Protein AF-A0A7X6WGF2-F1 (afdb_monomer_lite)

Secondary structure (DSSP, 8-state):
--EEEE-SS-EEEEEEEE-TTS-EEEEEEEE--SS-EEEEEEEEEETTS-TT-TT----EESSSS--EEEBTTB-BGGGTEESEEEEEEEESSSEEEEEEEEEEE-TTSS-EEEEEEEEEEE---

Foldseek 3Di:
DKDWDDDPFWTWIWDKDQDPVRWIKIKIKTAQGPFKWAQKKKWKDWPPDDPPPPVDDTWIANPVDGGAIEHHPDDDVVRRHHRIDMTMDIGRDQKTKIWMWIWTAGPVNPDIDIDIDIDIGGDDD

Structure (mmCIF, N/CA/C/O backbone):
data_AF-A0A7X6WGF2-F1
#
_entry.id   AF-A0A7X6WGF2-F1
#
loop_
_atom_site.group_PDB
_atom_site.id
_atom_site.type_symbol
_atom_site.label_atom_id
_atom_site.label_alt_id
_atom_site.label_comp_id
_atom_site.label_asym_id
_atom_site.label_entity_id
_atom_site.label_seq_id
_atom_site.pdbx_PDB_ins_code
_atom_site.Cartn_x
_atom_site.Cartn_y
_atom_site.Cartn_z
_atom_site.occupancy
_atom_site.B_iso_or_equiv
_atom_site.auth_seq_id
_atom_site.auth_comp_id
_atom_site.auth_asym_id
_atom_site.auth_atom_id
_atom_site.pdbx_PDB_model_num
ATOM 1 N N . GLN A 1 1 ? -13.275 9.595 7.521 1.00 71.00 1 GLN A N 1
ATOM 2 C CA . GLN A 1 1 ? -12.610 10.226 6.372 1.00 71.00 1 GLN A CA 1
ATOM 3 C C . GLN A 1 1 ? -11.557 9.294 5.794 1.00 71.00 1 GLN A C 1
ATOM 5 O O . GLN A 1 1 ? -10.641 8.892 6.509 1.00 71.00 1 GLN A O 1
ATOM 10 N N . ASN A 1 2 ? -11.726 8.945 4.518 1.00 74.00 2 ASN A N 1
ATOM 11 C CA . ASN A 1 2 ? -10.701 8.267 3.728 1.00 74.00 2 ASN A CA 1
ATOM 12 C C . ASN A 1 2 ? -9.673 9.301 3.279 1.00 74.00 2 ASN A C 1
ATOM 14 O O . ASN A 1 2 ? -10.035 10.449 3.002 1.00 74.00 2 ASN A O 1
ATOM 18 N N . THR A 1 3 ? -8.418 8.886 3.183 1.00 76.62 3 THR A N 1
ATOM 19 C CA . THR A 1 3 ? -7.327 9.774 2.786 1.00 76.62 3 THR A CA 1
ATOM 20 C C . THR A 1 3 ? -6.687 9.231 1.522 1.00 76.62 3 THR A C 1
ATOM 22 O O . THR A 1 3 ? -6.274 8.075 1.476 1.00 76.62 3 THR A O 1
ATOM 25 N N . GLN A 1 4 ? -6.591 10.082 0.502 1.00 72.62 4 GLN A N 1
ATOM 26 C CA . GLN A 1 4 ? -5.821 9.800 -0.701 1.00 72.62 4 GLN A CA 1
ATOM 27 C C . GLN A 1 4 ? -4.562 10.662 -0.687 1.00 72.62 4 GLN A C 1
ATOM 29 O O . GLN A 1 4 ? -4.643 11.889 -0.598 1.00 72.62 4 GLN A O 1
ATOM 34 N N . SER A 1 5 ? -3.412 10.013 -0.824 1.00 72.94 5 SER A N 1
ATOM 35 C CA . SER A 1 5 ? -2.127 10.679 -1.042 1.00 72.94 5 SER A CA 1
ATOM 36 C C . SER A 1 5 ? -1.652 10.356 -2.459 1.00 72.94 5 SER A C 1
ATOM 38 O O . SER A 1 5 ? -2.053 9.350 -3.042 1.00 72.94 5 SER A O 1
ATOM 40 N N . LYS A 1 6 ? -0.841 11.226 -3.066 1.00 64.94 6 LYS A N 1
ATOM 41 C CA . LYS A 1 6 ? -0.317 11.000 -4.421 1.00 64.94 6 LYS A CA 1
ATOM 42 C C . LYS A 1 6 ? 1.186 10.774 -4.375 1.00 64.94 6 LYS A C 1
ATOM 44 O O . LYS A 1 6 ? 1.915 11.664 -3.951 1.00 64.94 6 LYS A O 1
ATOM 49 N N . SER A 1 7 ? 1.602 9.603 -4.847 1.00 88.88 7 SER A N 1
ATOM 50 C CA . SER A 1 7 ? 2.955 9.346 -5.338 1.00 88.88 7 SER A CA 1
ATOM 51 C C . SER A 1 7 ? 3.022 9.737 -6.821 1.00 88.88 7 SER A C 1
ATOM 53 O O . SER A 1 7 ? 1.998 9.796 -7.510 1.00 88.88 7 SER A O 1
ATOM 55 N N . GLU A 1 8 ? 4.221 10.008 -7.332 1.00 91.88 8 GLU A N 1
ATOM 56 C CA . GLU A 1 8 ? 4.444 10.177 -8.776 1.00 91.88 8 GLU A CA 1
ATOM 57 C C . GLU A 1 8 ? 4.431 8.835 -9.533 1.00 91.88 8 GLU A C 1
ATOM 59 O O . GLU A 1 8 ? 4.426 8.821 -10.765 1.00 91.88 8 GLU A O 1
ATOM 64 N N . TYR A 1 9 ? 4.404 7.707 -8.813 1.00 95.25 9 TYR A N 1
ATOM 65 C CA . TYR A 1 9 ? 4.579 6.367 -9.375 1.00 95.25 9 TYR A CA 1
ATOM 66 C C . TYR A 1 9 ? 3.336 5.481 -9.274 1.00 95.25 9 TYR A C 1
ATOM 68 O O . TYR A 1 9 ? 3.188 4.572 -10.089 1.00 95.25 9 TYR A O 1
ATOM 76 N N . TYR A 1 10 ? 2.454 5.721 -8.303 1.00 95.94 10 TYR A N 1
ATOM 77 C CA . TYR A 1 10 ? 1.255 4.916 -8.041 1.00 95.94 10 TYR A CA 1
ATOM 78 C C . TYR A 1 10 ? 0.188 5.720 -7.283 1.00 95.94 10 TYR A C 1
ATOM 80 O O . TYR A 1 10 ? 0.441 6.811 -6.764 1.00 95.94 10 TYR A O 1
ATOM 88 N N . SER A 1 11 ? -1.022 5.169 -7.209 1.00 95.81 11 SER A N 1
ATOM 89 C CA . SER A 1 11 ? -2.091 5.651 -6.334 1.00 95.81 11 SER A CA 1
ATOM 90 C C . SER A 1 11 ? -2.010 4.959 -4.979 1.00 95.81 11 SER A C 1
ATOM 92 O O . SER A 1 11 ? -1.738 3.759 -4.908 1.00 95.81 11 SER A O 1
ATOM 94 N N . ILE A 1 12 ? -2.268 5.710 -3.909 1.00 96.38 12 ILE A N 1
ATOM 95 C CA . ILE A 1 12 ? -2.389 5.159 -2.564 1.00 96.38 12 ILE A CA 1
ATOM 96 C C . ILE A 1 12 ? -3.623 5.721 -1.851 1.00 96.38 12 ILE A C 1
ATOM 98 O O . ILE A 1 12 ? -3.864 6.933 -1.844 1.00 96.38 12 ILE A O 1
ATOM 102 N N . GLU A 1 13 ? -4.408 4.837 -1.245 1.00 96.94 13 GLU A N 1
ATOM 103 C CA . GLU A 1 13 ? -5.627 5.179 -0.511 1.00 96.94 13 GLU A CA 1
ATOM 104 C C . GLU A 1 13 ? -5.668 4.456 0.835 1.00 96.94 13 GLU A C 1
ATOM 106 O O . GLU A 1 13 ? -5.439 3.250 0.908 1.00 96.94 13 GLU A O 1
ATOM 111 N N . GLY A 1 14 ? -5.990 5.200 1.893 1.00 96.50 14 GLY A N 1
ATOM 112 C CA . GLY A 1 14 ? -6.303 4.657 3.207 1.00 96.50 14 GLY A CA 1
ATOM 113 C C . GLY A 1 14 ? -7.792 4.782 3.519 1.00 96.50 14 GLY A C 1
ATOM 114 O O . GLY A 1 14 ? -8.370 5.869 3.420 1.00 96.50 14 GLY A O 1
ATOM 115 N N . VAL A 1 15 ? -8.403 3.677 3.938 1.00 96.62 15 VAL A N 1
ATOM 116 C CA . VAL A 1 15 ? -9.817 3.579 4.326 1.00 96.62 15 VAL A CA 1
ATOM 117 C C . VAL A 1 15 ? -9.902 3.041 5.746 1.00 96.62 15 VAL A C 1
ATOM 119 O O . VAL A 1 15 ? -9.125 2.171 6.115 1.00 96.62 15 VAL A O 1
ATOM 122 N N . ILE A 1 16 ? -10.852 3.532 6.543 1.00 96.75 16 ILE A N 1
ATOM 123 C CA . ILE A 1 16 ? -11.155 2.975 7.866 1.00 96.75 16 ILE A CA 1
ATO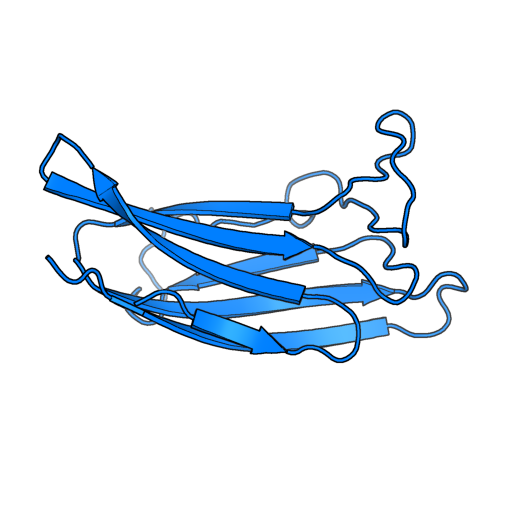M 124 C C . ILE A 1 16 ? -12.643 2.650 7.971 1.00 96.75 16 ILE A C 1
ATOM 126 O O . ILE A 1 16 ? -13.497 3.472 7.639 1.00 96.75 16 ILE A O 1
ATOM 130 N N . THR A 1 17 ? -12.949 1.440 8.428 1.00 96.56 17 THR A N 1
ATOM 131 C CA . THR A 1 17 ? -14.310 0.900 8.507 1.00 96.56 17 THR A CA 1
ATOM 132 C C . THR A 1 17 ? -14.587 0.394 9.916 1.00 96.56 17 THR A C 1
ATOM 134 O O . THR A 1 17 ? -13.742 -0.271 10.506 1.00 96.56 17 THR A O 1
ATOM 137 N N . LYS A 1 18 ? -15.776 0.677 10.451 1.00 97.12 18 LYS A N 1
ATOM 138 C CA . LYS A 1 18 ? -16.260 0.090 11.706 1.00 97.12 18 LYS A CA 1
ATOM 139 C C . LYS A 1 18 ? -16.778 -1.331 11.467 1.00 97.12 18 LYS A C 1
ATOM 141 O O . LYS A 1 18 ? -17.546 -1.550 10.531 1.00 97.12 18 LYS A O 1
ATOM 146 N N . LEU A 1 19 ? -16.362 -2.276 12.301 1.00 96.94 19 LEU A N 1
ATOM 147 C CA . LEU A 1 19 ? -16.773 -3.678 12.257 1.00 96.94 19 LEU A CA 1
ATOM 148 C C . LEU A 1 19 ? -17.996 -3.933 13.158 1.00 96.94 19 LEU A C 1
ATOM 150 O O . LEU A 1 19 ? -18.347 -3.116 14.012 1.00 96.94 19 LEU A O 1
ATOM 154 N N . GLU A 1 20 ? -18.669 -5.070 12.951 1.00 96.12 20 GLU A N 1
ATOM 155 C CA . GLU A 1 20 ? -19.901 -5.431 13.679 1.00 96.12 20 GLU A CA 1
ATOM 156 C C . GLU A 1 20 ? -19.684 -5.597 15.190 1.00 96.12 20 GLU A C 1
ATOM 158 O O . GLU A 1 20 ? -20.588 -5.320 15.978 1.00 96.12 20 GLU A O 1
ATOM 163 N N . ASP A 1 21 ? -18.484 -6.013 15.597 1.00 95.75 21 ASP A N 1
ATOM 164 C CA . ASP A 1 21 ? -18.085 -6.179 16.999 1.00 95.75 21 ASP A CA 1
ATOM 165 C C . ASP A 1 21 ? -17.697 -4.858 17.691 1.00 95.75 21 ASP A C 1
ATOM 167 O O . ASP A 1 21 ? -17.416 -4.844 18.889 1.00 95.75 21 ASP A O 1
ATOM 171 N N . GLY A 1 22 ? -17.729 -3.739 16.961 1.00 94.94 22 GLY A N 1
ATOM 172 C CA . GLY A 1 22 ? -17.388 -2.410 17.459 1.00 94.94 22 GLY A CA 1
ATOM 173 C C . GLY A 1 22 ? -15.917 -2.019 17.304 1.00 94.94 22 GLY A C 1
ATOM 174 O O . GLY A 1 22 ? -15.606 -0.854 17.563 1.00 94.94 22 GLY A O 1
ATOM 175 N N . SER A 1 23 ? -15.048 -2.931 16.855 1.00 95.94 23 SER A N 1
ATOM 176 C CA . SER A 1 23 ? -13.671 -2.614 16.455 1.00 95.94 23 SER A CA 1
ATOM 177 C C . SER A 1 23 ? -13.633 -1.886 15.102 1.00 95.94 23 SER A C 1
ATOM 179 O O . SER A 1 23 ? -14.667 -1.665 14.458 1.00 95.94 23 SER A O 1
ATOM 181 N N . TYR A 1 24 ? -12.445 -1.481 14.657 1.00 95.88 24 TYR A N 1
ATOM 182 C CA . TYR A 1 24 ? -12.240 -0.813 13.374 1.00 95.88 24 TYR A CA 1
ATOM 183 C C . TYR A 1 24 ? -11.193 -1.559 12.554 1.00 95.88 24 TYR A C 1
ATOM 185 O O . TYR A 1 24 ? -10.237 -2.098 13.091 1.00 95.88 24 TYR A O 1
ATOM 193 N N . ARG A 1 25 ? -11.339 -1.565 11.231 1.00 95.75 25 ARG A N 1
ATOM 194 C CA . ARG A 1 25 ? -10.322 -2.064 10.302 1.00 95.75 25 ARG A CA 1
ATOM 195 C C . ARG A 1 25 ? -9.849 -0.922 9.428 1.00 95.75 25 ARG A C 1
ATOM 197 O O . ARG A 1 25 ? -10.689 -0.246 8.828 1.00 95.75 25 ARG A O 1
ATOM 204 N N . TYR A 1 26 ? -8.539 -0.728 9.329 1.00 95.75 26 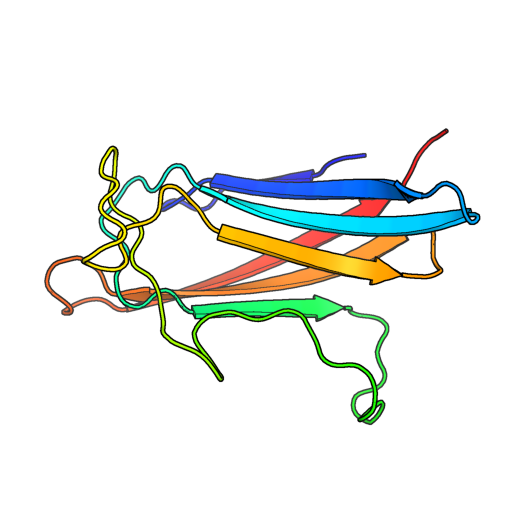TYR A N 1
ATOM 205 C CA . TYR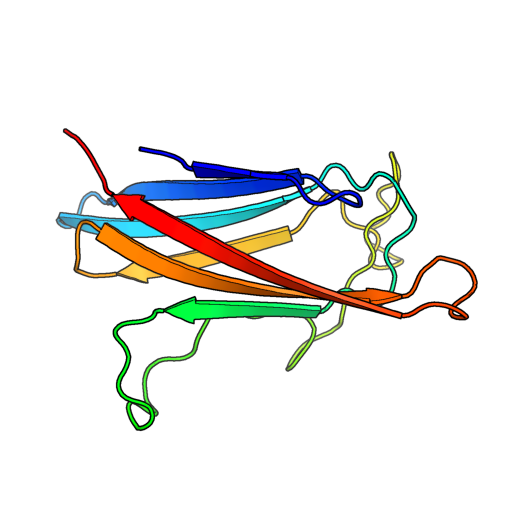 A 1 26 ? -7.985 0.091 8.257 1.00 95.75 26 TYR A CA 1
ATOM 206 C C . TYR A 1 26 ? -7.534 -0.785 7.091 1.00 95.75 26 TYR A C 1
ATOM 208 O O . TYR A 1 26 ? -7.045 -1.894 7.285 1.00 95.75 26 TYR A O 1
ATOM 216 N N . ASP A 1 27 ? -7.682 -0.261 5.883 1.00 97.12 27 ASP A N 1
ATOM 217 C CA . ASP A 1 27 ? -7.204 -0.841 4.636 1.00 97.12 27 ASP A CA 1
ATOM 218 C C . ASP A 1 27 ? -6.320 0.197 3.933 1.00 97.12 27 ASP A C 1
ATOM 220 O O . ASP A 1 27 ? -6.739 1.341 3.743 1.00 97.12 27 ASP A O 1
ATOM 224 N N . ILE A 1 28 ? -5.113 -0.201 3.535 1.00 97.31 28 ILE A N 1
ATOM 225 C CA . ILE A 1 28 ? -4.199 0.569 2.690 1.00 97.31 28 ILE A CA 1
ATOM 226 C C . ILE A 1 28 ? -4.140 -0.091 1.319 1.00 97.31 28 ILE A C 1
ATOM 228 O O . ILE A 1 28 ? -3.700 -1.234 1.191 1.00 97.31 28 ILE A O 1
ATOM 232 N N . PHE A 1 29 ? -4.556 0.644 0.294 1.00 97.25 29 PHE A N 1
ATOM 233 C CA . PHE A 1 29 ? -4.517 0.225 -1.099 1.00 97.25 29 PHE A CA 1
ATOM 234 C C . PHE A 1 29 ? -3.384 0.940 -1.827 1.00 97.25 29 PHE A C 1
ATOM 236 O O . PHE A 1 29 ? -3.333 2.165 -1.807 1.00 97.25 29 PHE A O 1
ATOM 243 N N . ILE A 1 30 ? -2.510 0.185 -2.494 1.00 97.12 30 ILE A N 1
ATOM 244 C CA . ILE A 1 30 ? -1.505 0.700 -3.435 1.00 97.12 30 ILE A CA 1
ATOM 245 C C . ILE A 1 30 ? -1.816 0.107 -4.804 1.00 97.12 30 ILE A C 1
ATOM 247 O O . ILE A 1 30 ? -1.729 -1.108 -4.989 1.00 97.12 30 ILE A O 1
ATOM 251 N N . ASP A 1 31 ? -2.201 0.934 -5.768 1.00 95.50 31 ASP A N 1
ATOM 252 C CA . ASP A 1 31 ? -2.606 0.473 -7.094 1.00 95.50 31 ASP A CA 1
ATOM 253 C C . ASP A 1 31 ? -2.292 1.496 -8.196 1.00 95.50 31 ASP A C 1
ATOM 255 O O . ASP A 1 31 ? -1.560 2.462 -7.987 1.00 95.50 31 ASP A O 1
ATOM 259 N N . GLN A 1 32 ? -2.795 1.243 -9.408 1.00 94.81 32 GLN A N 1
ATOM 260 C CA . GLN A 1 32 ? -2.622 2.123 -10.572 1.00 94.81 32 GLN A CA 1
ATOM 261 C C . GLN A 1 32 ? -1.157 2.554 -10.797 1.00 94.81 32 GLN A C 1
ATOM 263 O O . GLN A 1 32 ? -0.876 3.753 -10.883 1.00 94.81 32 GLN A O 1
ATOM 268 N N . PRO A 1 33 ? -0.210 1.599 -10.904 1.00 95.69 33 PRO A N 1
ATOM 269 C CA . PRO A 1 33 ? 1.183 1.934 -11.170 1.00 95.69 33 PRO A CA 1
ATOM 270 C C . PRO A 1 33 ? 1.299 2.695 -12.500 1.00 95.69 33 PRO A C 1
ATOM 272 O O . PRO A 1 33 ? 0.733 2.289 -13.519 1.00 95.69 33 PRO A O 1
ATOM 275 N N . LEU A 1 34 ? 2.045 3.798 -12.489 1.00 95.06 34 LEU A N 1
ATOM 276 C CA . LEU A 1 34 ? 2.359 4.630 -13.655 1.00 95.06 34 LEU A CA 1
ATOM 277 C C . LEU A 1 34 ? 3.651 4.178 -14.346 1.00 95.06 34 LEU A C 1
ATOM 279 O O . LEU A 1 34 ? 3.842 4.423 -15.537 1.00 95.06 34 LEU A O 1
ATOM 283 N N . ILE A 1 35 ? 4.512 3.472 -13.612 1.00 94.88 35 ILE A N 1
ATOM 284 C CA . ILE A 1 35 ? 5.725 2.823 -14.114 1.00 94.88 35 ILE A CA 1
ATOM 285 C C . ILE A 1 35 ? 5.762 1.361 -13.672 1.00 94.88 35 ILE A C 1
ATOM 287 O O . ILE A 1 35 ? 5.034 0.953 -12.776 1.00 94.88 35 ILE A O 1
ATOM 291 N N . ALA A 1 36 ? 6.621 0.557 -14.295 1.00 96.31 36 ALA A N 1
ATOM 292 C CA . ALA A 1 36 ? 6.893 -0.792 -13.812 1.00 96.31 36 ALA A CA 1
ATOM 293 C C . ALA A 1 36 ? 7.619 -0.732 -12.460 1.00 96.31 36 ALA A C 1
ATOM 295 O O . ALA A 1 36 ? 8.760 -0.272 -12.402 1.00 96.31 36 ALA A O 1
ATOM 296 N N . MET A 1 37 ? 6.962 -1.223 -11.412 1.00 97.38 37 MET A N 1
ATOM 297 C CA . MET A 1 37 ? 7.496 -1.336 -10.059 1.00 97.38 37 MET A CA 1
ATOM 298 C C . MET A 1 37 ? 7.809 -2.806 -9.782 1.00 97.38 37 MET A C 1
ATOM 300 O O . MET A 1 37 ? 6.911 -3.651 -9.733 1.00 97.38 37 MET A O 1
ATOM 304 N N . ARG A 1 38 ? 9.092 -3.126 -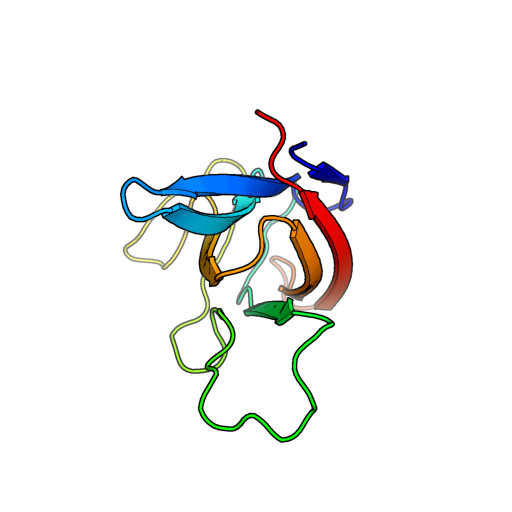9.641 1.00 96.19 38 ARG A N 1
ATOM 305 C CA . ARG A 1 38 ? 9.580 -4.483 -9.405 1.00 96.19 38 ARG A CA 1
ATOM 306 C C . ARG A 1 38 ? 10.001 -4.676 -7.965 1.00 96.19 38 ARG A C 1
ATOM 308 O O . ARG A 1 38 ? 10.567 -3.761 -7.369 1.00 96.19 38 ARG A O 1
ATOM 315 N N . ASP A 1 39 ? 9.785 -5.899 -7.488 1.00 95.88 39 ASP A N 1
ATOM 316 C CA . ASP A 1 39 ? 10.167 -6.336 -6.146 1.00 95.88 39 ASP A CA 1
ATOM 317 C C . ASP A 1 39 ? 9.626 -5.364 -5.079 1.00 95.88 39 ASP A C 1
ATOM 319 O O . ASP A 1 39 ? 10.366 -4.861 -4.241 1.00 95.88 39 ASP A O 1
ATOM 323 N N . VAL A 1 40 ? 8.331 -5.045 -5.179 1.00 97.31 40 VAL A N 1
ATOM 324 C CA . VAL A 1 40 ? 7.663 -4.064 -4.323 1.00 97.31 40 VAL A CA 1
ATOM 325 C C . VAL A 1 40 ? 7.599 -4.592 -2.895 1.00 97.31 40 VAL A C 1
ATOM 327 O O . VAL A 1 40 ? 7.045 -5.668 -2.648 1.00 97.31 40 VAL A O 1
ATOM 330 N N . ILE A 1 41 ? 8.135 -3.799 -1.974 1.00 96.69 41 ILE A N 1
ATOM 331 C CA . ILE A 1 41 ? 8.116 -4.021 -0.532 1.00 96.69 41 ILE A CA 1
ATOM 332 C C . ILE A 1 41 ? 7.262 -2.928 0.103 1.00 96.69 41 ILE A C 1
ATOM 334 O O . ILE A 1 41 ? 7.412 -1.747 -0.217 1.00 96.69 41 ILE A O 1
ATOM 338 N N . VAL A 1 42 ? 6.363 -3.321 1.006 1.00 96.31 42 VAL A N 1
ATOM 339 C CA . VAL A 1 42 ? 5.487 -2.389 1.724 1.00 96.31 42 VAL A CA 1
ATOM 340 C C . VAL A 1 42 ? 5.486 -2.714 3.211 1.00 96.31 42 VAL A C 1
ATOM 342 O O . VAL A 1 42 ? 5.385 -3.878 3.593 1.00 96.31 42 VAL A O 1
ATOM 345 N N . MET A 1 43 ? 5.554 -1.683 4.050 1.00 93.88 43 MET A N 1
ATOM 346 C CA . MET A 1 43 ? 5.357 -1.783 5.497 1.00 93.88 43 MET A CA 1
ATOM 347 C C . MET A 1 43 ? 4.419 -0.673 5.963 1.00 93.88 43 MET A C 1
ATOM 349 O O . MET A 1 43 ? 4.567 0.478 5.551 1.00 93.88 43 MET A O 1
ATOM 353 N N . VAL A 1 44 ? 3.475 -1.008 6.838 1.00 93.12 44 VAL A N 1
ATOM 354 C CA . VAL A 1 44 ? 2.596 -0.034 7.493 1.00 93.12 44 VAL A CA 1
ATOM 355 C C . VAL A 1 44 ? 2.976 0.051 8.964 1.00 93.12 44 VAL A C 1
ATOM 357 O O . VAL A 1 44 ? 2.993 -0.963 9.644 1.00 93.12 44 VAL A O 1
ATOM 360 N N . VAL A 1 45 ? 3.285 1.249 9.453 1.00 90.06 45 VAL A N 1
ATOM 361 C CA . VAL A 1 45 ? 3.630 1.490 10.860 1.00 90.06 45 VAL A CA 1
ATOM 362 C C . VAL A 1 45 ? 2.554 2.353 11.504 1.00 90.06 45 VAL A C 1
ATOM 364 O O . VAL A 1 45 ? 2.260 3.444 11.013 1.00 90.06 45 VAL A O 1
ATOM 367 N N . GLU A 1 46 ? 1.993 1.878 12.611 1.00 89.50 46 GLU A N 1
ATOM 368 C CA . GLU A 1 46 ? 1.039 2.617 13.441 1.00 89.50 46 GLU A CA 1
ATOM 369 C C . GLU A 1 46 ? 1.801 3.493 14.450 1.00 89.50 46 GLU A C 1
ATOM 371 O O . GLU A 1 46 ? 2.632 2.998 15.210 1.00 89.50 46 GLU A O 1
ATOM 376 N N . ASP A 1 47 ? 1.543 4.805 14.452 1.00 73.38 47 ASP A N 1
ATOM 377 C CA . ASP A 1 47 ? 2.352 5.799 15.191 1.00 73.38 47 ASP A CA 1
ATOM 378 C C . ASP A 1 47 ? 2.192 5.710 16.729 1.00 73.38 47 ASP A C 1
ATOM 380 O O . ASP A 1 47 ? 2.952 6.335 17.465 1.00 73.38 47 ASP A O 1
ATOM 384 N N . GLU A 1 48 ? 1.214 4.938 17.223 1.00 61.94 48 GLU A N 1
ATOM 385 C CA . GLU A 1 48 ? 0.930 4.767 18.659 1.00 61.94 48 GLU A CA 1
ATOM 386 C C . GLU A 1 48 ? 1.508 3.484 19.275 1.00 61.94 48 GLU A C 1
ATOM 388 O O . GLU A 1 48 ? 1.341 3.265 20.475 1.00 61.94 48 GLU A O 1
ATOM 393 N N . LEU A 1 49 ? 2.216 2.647 18.509 1.00 57.59 49 LEU A N 1
ATOM 394 C CA . LEU A 1 49 ? 2.878 1.481 19.090 1.00 57.59 49 LEU A CA 1
ATOM 395 C C . LEU A 1 49 ? 4.215 1.900 19.709 1.00 57.59 49 LEU A C 1
ATOM 397 O O . LEU A 1 49 ? 5.137 2.351 19.026 1.00 57.59 49 LEU A O 1
ATOM 401 N N . GLU A 1 50 ? 4.323 1.768 21.036 1.00 53.62 50 GLU A N 1
ATOM 402 C CA . GLU A 1 50 ? 5.620 1.840 21.703 1.00 53.62 50 GLU A CA 1
ATOM 403 C C . GLU A 1 50 ? 6.555 0.828 21.024 1.00 53.62 50 GLU A C 1
ATOM 405 O O . GLU A 1 50 ? 6.170 -0.315 20.788 1.00 53.62 50 GLU A O 1
ATOM 410 N N . PHE A 1 51 ? 7.796 1.236 20.733 1.00 47.91 51 PHE A N 1
ATOM 411 C CA . PHE A 1 51 ? 8.842 0.460 20.035 1.00 47.91 51 PHE A CA 1
ATOM 412 C C . PHE A 1 51 ? 9.103 -0.969 20.583 1.00 47.91 51 PHE A C 1
ATOM 414 O O . PHE A 1 51 ? 9.922 -1.696 20.024 1.00 47.91 51 PHE A O 1
ATOM 421 N N . TYR A 1 52 ? 8.457 -1.354 21.687 1.00 46.91 52 TYR A N 1
ATOM 422 C CA . TYR A 1 52 ? 8.621 -2.607 22.418 1.00 46.91 52 TYR A CA 1
ATOM 423 C C . TYR A 1 52 ? 7.363 -3.482 22.485 1.00 46.91 52 TYR A C 1
ATOM 425 O O . TYR A 1 52 ? 7.421 -4.517 23.151 1.00 46.91 52 TYR A O 1
ATOM 433 N N . ASP A 1 53 ? 6.265 -3.129 21.808 1.00 54.19 53 ASP A N 1
ATOM 434 C CA . ASP A 1 53 ? 5.118 -4.035 21.688 1.00 54.19 53 ASP A CA 1
ATOM 435 C C . ASP A 1 53 ? 5.428 -5.143 20.664 1.00 54.19 53 ASP A C 1
ATOM 437 O O . ASP A 1 53 ? 5.101 -5.067 19.482 1.00 54.19 53 ASP A O 1
ATOM 441 N N . GLN A 1 54 ? 6.176 -6.153 21.120 1.00 51.44 54 GLN A N 1
ATOM 442 C CA . GLN A 1 54 ? 6.650 -7.283 20.310 1.00 51.44 54 GLN A CA 1
ATOM 443 C C . GLN A 1 54 ? 5.518 -8.216 19.857 1.00 51.44 54 GLN A C 1
ATOM 445 O O . GLN A 1 54 ? 5.754 -9.070 19.001 1.00 51.44 54 GLN A O 1
ATOM 450 N N . ASP A 1 55 ? 4.318 -8.063 20.419 1.00 59.50 55 ASP A N 1
ATOM 451 C CA . ASP A 1 55 ? 3.168 -8.905 20.097 1.00 59.50 55 ASP A CA 1
ATOM 452 C C . ASP A 1 55 ? 2.380 -8.368 18.891 1.00 59.50 55 ASP A C 1
ATOM 454 O O . ASP A 1 55 ? 1.600 -9.109 18.286 1.00 59.50 55 ASP A O 1
ATOM 458 N N . ASN A 1 56 ? 2.612 -7.112 18.490 1.00 62.44 56 ASN A N 1
ATOM 459 C CA . ASN A 1 56 ? 1.866 -6.475 17.412 1.00 62.44 56 ASN A CA 1
ATOM 460 C C . ASN A 1 56 ? 2.625 -6.549 16.076 1.00 62.44 56 ASN A C 1
ATOM 462 O O . ASN A 1 56 ? 3.555 -5.786 15.799 1.00 62.44 56 ASN A O 1
ATOM 466 N N . ILE A 1 57 ? 2.241 -7.514 15.234 1.00 69.44 57 ILE A N 1
ATOM 467 C CA . ILE A 1 57 ? 2.826 -7.691 13.900 1.00 69.44 57 ILE A CA 1
ATOM 468 C C . ILE A 1 57 ? 2.192 -6.682 12.943 1.00 69.44 57 ILE A C 1
ATOM 470 O O . ILE A 1 57 ? 1.047 -6.830 12.521 1.00 69.44 57 ILE A O 1
ATOM 474 N N . MET A 1 58 ? 2.984 -5.690 12.554 1.00 82.69 58 MET A N 1
ATOM 475 C CA . MET A 1 58 ? 2.611 -4.699 11.551 1.00 82.69 58 MET A CA 1
ATOM 476 C C . MET A 1 58 ? 2.360 -5.341 10.173 1.00 82.69 58 MET A C 1
ATOM 478 O O . MET A 1 58 ? 3.174 -6.164 9.727 1.00 82.69 58 MET A O 1
ATOM 482 N N . PRO A 1 59 ? 1.303 -4.939 9.442 1.00 90.56 59 PRO A N 1
ATOM 483 C CA . PRO A 1 59 ? 1.079 -5.404 8.079 1.00 90.56 59 PRO A CA 1
ATOM 484 C C . PRO A 1 59 ? 2.258 -5.061 7.166 1.00 90.56 59 PRO A C 1
ATOM 486 O O . PRO A 1 59 ? 2.712 -3.915 7.089 1.00 90.56 59 PRO A O 1
ATOM 489 N N . SER A 1 60 ? 2.744 -6.064 6.438 1.00 93.00 60 SER A N 1
ATOM 490 C CA . SER A 1 60 ? 3.831 -5.904 5.476 1.00 93.00 60 SER A CA 1
ATOM 491 C C . SER A 1 60 ? 3.694 -6.863 4.296 1.00 93.00 60 SER A C 1
ATOM 493 O O . SER A 1 60 ? 2.946 -7.837 4.357 1.00 93.00 60 SER A O 1
ATOM 495 N N . LEU A 1 61 ? 4.412 -6.553 3.217 1.00 94.62 61 LEU A N 1
ATOM 496 C CA . LEU A 1 61 ? 4.544 -7.368 2.013 1.00 94.62 61 LEU A CA 1
ATOM 497 C C . LEU A 1 61 ? 5.991 -7.305 1.517 1.00 94.62 61 LEU A C 1
ATOM 499 O O . LEU A 1 61 ? 6.584 -6.228 1.474 1.00 94.62 61 LEU A O 1
ATOM 503 N N . GLY A 1 62 ? 6.539 -8.442 1.100 1.00 88.38 62 GLY A N 1
ATOM 504 C CA . GLY A 1 62 ? 7.867 -8.564 0.496 1.00 88.38 62 GLY A CA 1
ATOM 505 C C . GLY A 1 62 ? 9.032 -8.563 1.491 1.00 88.38 62 GLY A C 1
ATOM 506 O O . GLY A 1 62 ? 10.183 -8.603 1.061 1.00 88.38 62 GLY A O 1
ATOM 507 N N . ILE A 1 63 ? 8.757 -8.522 2.802 1.00 83.81 63 ILE A N 1
ATOM 508 C CA . ILE A 1 63 ? 9.778 -8.549 3.869 1.00 83.81 63 ILE A CA 1
ATOM 509 C C . ILE A 1 63 ? 10.007 -9.976 4.367 1.00 83.81 63 ILE A C 1
ATOM 511 O O . ILE A 1 63 ? 11.142 -10.447 4.428 1.00 83.81 63 ILE A O 1
ATOM 515 N N . PHE A 1 64 ? 8.923 -10.662 4.731 1.00 83.50 64 PHE A N 1
ATOM 516 C CA . PHE A 1 64 ? 8.948 -12.039 5.243 1.00 83.50 64 PHE A CA 1
ATOM 517 C C . PHE A 1 64 ? 8.404 -13.052 4.227 1.00 83.50 64 PHE A C 1
ATOM 519 O O . PHE A 1 64 ? 8.491 -14.264 4.426 1.00 83.50 64 PHE A O 1
ATOM 526 N N . ASP A 1 65 ? 7.852 -12.547 3.134 1.00 85.56 65 ASP A N 1
ATOM 527 C CA . ASP A 1 65 ? 7.159 -13.248 2.071 1.00 85.56 65 ASP A CA 1
ATOM 528 C C . ASP A 1 65 ? 7.677 -12.807 0.690 1.00 85.56 65 ASP A C 1
ATOM 530 O O . ASP A 1 65 ? 8.635 -12.044 0.560 1.00 85.56 65 ASP A O 1
ATOM 534 N N . THR A 1 66 ? 7.101 -13.367 -0.376 1.00 88.19 66 THR A N 1
ATOM 535 C CA . THR A 1 66 ? 7.572 -13.097 -1.742 1.00 88.19 66 THR A CA 1
ATOM 536 C C . THR A 1 66 ? 7.134 -11.706 -2.185 1.00 88.19 66 THR A C 1
ATOM 538 O O . THR A 1 66 ? 5.938 -11.423 -2.237 1.00 88.19 66 THR A O 1
ATOM 541 N N . ALA A 1 67 ? 8.098 -10.859 -2.550 1.00 90.62 67 ALA A N 1
ATOM 542 C CA . ALA A 1 67 ? 7.817 -9.552 -3.130 1.00 90.62 67 ALA A CA 1
ATOM 543 C C . ALA A 1 67 ? 7.027 -9.683 -4.440 1.00 90.62 67 ALA A C 1
ATOM 545 O O . ALA A 1 67 ? 7.198 -10.629 -5.216 1.00 90.62 67 ALA A O 1
ATOM 546 N N . VAL A 1 68 ? 6.167 -8.704 -4.695 1.00 95.06 68 VAL A N 1
ATOM 547 C CA . VAL A 1 68 ? 5.306 -8.675 -5.880 1.00 95.06 68 VAL A CA 1
ATOM 548 C C . VAL A 1 68 ? 5.781 -7.627 -6.872 1.00 95.06 68 VAL A C 1
ATOM 550 O O . VAL A 1 68 ? 6.586 -6.758 -6.550 1.00 95.06 68 VAL A O 1
ATOM 553 N N . ASN A 1 69 ? 5.264 -7.676 -8.094 1.00 96.56 69 ASN A N 1
ATOM 554 C CA . ASN A 1 69 ? 5.495 -6.634 -9.082 1.00 96.56 69 ASN A CA 1
ATOM 555 C C . ASN A 1 69 ? 4.173 -5.962 -9.453 1.00 96.56 69 ASN A C 1
ATOM 557 O O . ASN A 1 69 ? 3.150 -6.635 -9.614 1.00 96.56 69 ASN A O 1
ATOM 561 N N . LEU A 1 70 ? 4.217 -4.647 -9.650 1.00 97.0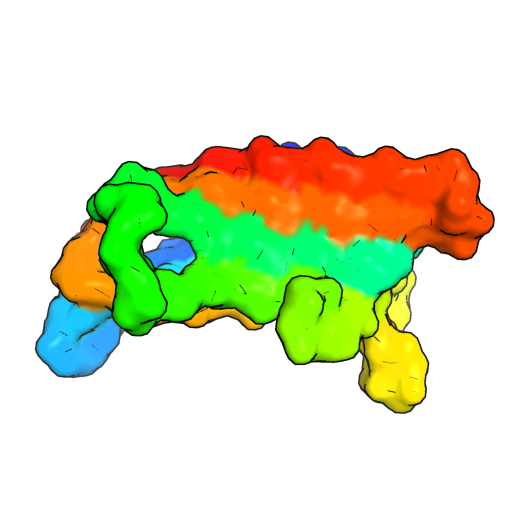6 70 LEU A N 1
ATOM 562 C CA . LEU A 1 70 ? 3.103 -3.853 -10.152 1.00 97.06 70 LEU A CA 1
ATOM 563 C C . LEU A 1 70 ? 3.493 -3.280 -11.514 1.00 97.06 70 LEU A C 1
ATOM 565 O O . LEU A 1 70 ? 4.414 -2.472 -11.632 1.00 97.06 70 LEU A O 1
ATOM 569 N N . TYR A 1 71 ? 2.794 -3.716 -12.559 1.00 96.06 71 TYR A N 1
ATOM 570 C CA . TYR A 1 71 ? 3.019 -3.256 -13.927 1.00 96.06 71 TYR A CA 1
ATOM 571 C C . TYR A 1 71 ? 1.785 -2.510 -14.441 1.00 96.06 71 TYR A C 1
ATOM 573 O O . TYR A 1 71 ? 0.664 -3.003 -14.274 1.00 96.06 71 TYR A O 1
ATOM 581 N N . PRO A 1 72 ? 1.957 -1.356 -15.113 1.00 95.19 72 PRO A N 1
ATOM 582 C CA . PRO A 1 72 ? 0.837 -0.618 -15.680 1.00 95.19 72 PRO A CA 1
ATOM 583 C C . PRO A 1 72 ? 0.010 -1.504 -16.617 1.00 95.19 72 PRO A C 1
ATOM 585 O O . PRO A 1 72 ? 0.513 -2.003 -17.624 1.00 95.19 72 PRO A O 1
ATOM 588 N N . ASN A 1 73 ? -1.275 -1.676 -16.295 1.00 92.94 73 ASN A N 1
ATOM 589 C CA . ASN A 1 73 ? -2.251 -2.431 -17.092 1.00 92.94 73 ASN A CA 1
ATOM 590 C C . ASN A 1 73 ? -1.903 -3.915 -17.337 1.00 92.94 73 ASN A C 1
ATOM 592 O O . ASN A 1 73 ? -2.388 -4.494 -18.311 1.00 92.94 73 ASN A O 1
ATOM 596 N N . GLN A 1 74 ? -1.090 -4.544 -16.483 1.00 94.12 74 GLN A N 1
ATOM 597 C CA . GLN A 1 74 ? -0.743 -5.964 -16.607 1.00 94.12 74 GLN A CA 1
ATOM 598 C C . GLN A 1 74 ? -1.040 -6.727 -15.316 1.00 94.12 74 GLN A C 1
ATOM 600 O O . GLN A 1 74 ? -0.765 -6.250 -14.219 1.00 94.12 74 GLN A O 1
ATOM 605 N N . VAL A 1 75 ? -1.593 -7.932 -15.464 1.00 95.38 75 VAL A N 1
ATOM 606 C CA . VAL A 1 75 ? -1.846 -8.872 -14.368 1.00 95.38 75 VAL A CA 1
ATOM 607 C C . VAL A 1 75 ? -1.507 -10.272 -14.860 1.00 95.38 75 VAL A C 1
ATOM 609 O O . VAL A 1 75 ? -2.078 -10.739 -15.843 1.00 95.38 75 VAL A O 1
ATOM 612 N N . ASP A 1 76 ? -0.588 -10.927 -14.166 1.00 95.56 76 ASP A N 1
ATOM 613 C CA . ASP A 1 76 ? -0.196 -12.317 -14.381 1.00 95.56 76 ASP A CA 1
ATOM 614 C C . ASP A 1 76 ? 0.318 -12.883 -13.055 1.00 95.56 76 ASP A C 1
ATOM 616 O O . ASP A 1 76 ? 1.464 -12.676 -12.649 1.00 95.56 76 ASP A O 1
ATOM 620 N N . THR A 1 77 ? -0.553 -13.598 -12.350 1.00 92.25 77 THR A N 1
ATOM 621 C CA . THR A 1 77 ? -0.240 -14.138 -11.024 1.00 92.25 77 THR A CA 1
ATOM 622 C C . THR A 1 77 ? 0.802 -15.250 -11.072 1.00 92.25 77 THR A C 1
ATOM 624 O O . THR A 1 77 ? 1.459 -15.488 -10.064 1.00 92.25 77 THR A O 1
ATOM 627 N N . SER A 1 78 ? 1.019 -15.893 -12.228 1.00 94.06 78 SER A N 1
ATOM 628 C CA . SER A 1 78 ? 2.085 -16.891 -12.384 1.00 94.06 78 SER A CA 1
ATOM 629 C C . SER A 1 78 ? 3.484 -16.264 -12.362 1.00 94.06 78 SER A C 1
ATOM 631 O O . SER A 1 78 ? 4.461 -16.940 -12.041 1.00 94.06 78 SER A O 1
ATOM 633 N N . LEU A 1 79 ? 3.565 -14.961 -12.649 1.00 91.56 79 LEU A N 1
ATOM 634 C CA . LEU A 1 79 ? 4.782 -14.150 -12.633 1.00 91.56 79 LEU A CA 1
ATOM 635 C C . LEU A 1 79 ? 4.814 -13.147 -11.468 1.00 91.56 79 LEU A C 1
ATOM 637 O O . LEU A 1 79 ? 5.692 -12.286 -11.424 1.00 91.56 79 LEU A O 1
ATOM 641 N N . TYR A 1 80 ? 3.879 -13.251 -10.517 1.00 93.62 80 TYR A N 1
ATOM 642 C CA . TYR A 1 80 ? 3.704 -12.302 -9.411 1.00 93.62 80 TYR A CA 1
ATOM 643 C C . TYR A 1 80 ? 3.419 -10.863 -9.874 1.00 93.62 80 TYR A C 1
ATOM 645 O O . TYR A 1 80 ? 3.874 -9.901 -9.253 1.00 93.62 80 TYR A O 1
ATOM 653 N N . PHE A 1 81 ? 2.700 -10.695 -10.988 1.00 94.88 81 PHE A N 1
ATOM 654 C CA . PHE A 1 81 ? 2.268 -9.390 -11.489 1.00 94.88 81 PHE A CA 1
ATOM 655 C C . PHE A 1 81 ? 0.840 -9.144 -11.017 1.00 94.88 81 PHE A C 1
ATOM 657 O O . PHE A 1 81 ? -0.106 -9.770 -11.504 1.00 94.88 81 PHE A O 1
ATOM 664 N N . TYR A 1 82 ? 0.688 -8.244 -10.055 1.00 95.50 82 TYR A N 1
ATOM 665 C CA . TYR A 1 82 ? -0.597 -7.949 -9.436 1.00 95.50 82 TYR A CA 1
ATOM 666 C C . TYR A 1 82 ? -1.107 -6.574 -9.863 1.00 95.50 82 TYR A C 1
ATOM 668 O O . TYR A 1 82 ? -0.346 -5.687 -10.241 1.00 95.50 82 TYR A O 1
ATOM 676 N N . LYS A 1 83 ? -2.431 -6.398 -9.789 1.00 94.88 83 LYS A N 1
ATOM 677 C CA . LYS A 1 83 ? -3.092 -5.118 -10.086 1.00 94.88 83 LYS A CA 1
ATOM 678 C C . LYS A 1 83 ? -2.804 -4.053 -9.016 1.00 94.88 83 LYS A C 1
ATOM 680 O O . LYS A 1 83 ? -2.859 -2.862 -9.309 1.00 94.88 83 LYS A O 1
ATOM 685 N N . GLY A 1 84 ? -2.548 -4.492 -7.789 1.00 95.88 84 GLY A N 1
ATOM 686 C CA . GLY A 1 84 ? -2.328 -3.647 -6.627 1.00 95.88 84 GLY A CA 1
ATOM 687 C C . GLY A 1 84 ? -2.096 -4.487 -5.376 1.00 95.88 84 GLY A C 1
ATOM 688 O O . GLY A 1 84 ? -2.133 -5.719 -5.426 1.00 95.88 84 GLY A O 1
ATOM 689 N N . ILE A 1 85 ? -1.869 -3.796 -4.269 1.00 96.75 85 ILE A N 1
ATOM 690 C CA . ILE A 1 85 ? -1.594 -4.335 -2.941 1.00 96.75 85 ILE A CA 1
ATOM 691 C C . ILE A 1 85 ? -2.685 -3.818 -2.002 1.00 96.75 85 ILE A C 1
ATOM 693 O O . ILE A 1 85 ? -3.030 -2.638 -2.054 1.00 96.75 85 ILE A O 1
ATOM 697 N N . ASN A 1 86 ? -3.221 -4.692 -1.150 1.00 96.69 86 ASN A N 1
ATOM 698 C CA . ASN A 1 86 ? -4.017 -4.303 0.012 1.00 96.69 86 ASN A CA 1
ATOM 699 C C . ASN A 1 86 ? -3.318 -4.843 1.262 1.00 96.69 86 ASN A C 1
ATOM 701 O O . ASN A 1 86 ? -3.054 -6.043 1.343 1.00 96.69 86 ASN A O 1
ATOM 705 N N . LEU A 1 87 ? -3.038 -3.952 2.208 1.00 95.62 87 LEU A N 1
ATOM 706 C CA . LEU A 1 87 ? -2.629 -4.291 3.567 1.00 95.62 87 LEU A CA 1
ATOM 707 C C . LEU A 1 87 ? -3.693 -3.786 4.535 1.00 95.62 87 LEU A C 1
ATOM 709 O O . LEU A 1 87 ? -4.201 -2.680 4.368 1.00 95.62 87 LEU A O 1
ATOM 713 N N . ASN A 1 88 ? -4.026 -4.576 5.548 1.00 95.25 88 ASN A N 1
ATOM 714 C CA . ASN A 1 88 ? -5.044 -4.212 6.525 1.00 95.25 88 ASN A CA 1
ATOM 715 C C . ASN A 1 88 ? -4.685 -4.725 7.919 1.00 95.25 88 ASN A C 1
ATOM 717 O O . ASN A 1 88 ? -3.954 -5.706 8.053 1.00 95.25 88 ASN A O 1
ATOM 721 N N . SER A 1 89 ? -5.215 -4.049 8.936 1.00 94.19 89 SER A N 1
ATOM 722 C CA . SER A 1 89 ? -5.181 -4.494 10.330 1.00 94.19 89 SER A CA 1
ATOM 723 C C . SER A 1 89 ? -6.457 -4.073 11.053 1.00 94.19 89 SER A C 1
ATOM 725 O O . SER A 1 89 ? -7.153 -3.140 10.632 1.00 94.19 89 SER A O 1
ATOM 727 N N . VAL A 1 90 ? -6.765 -4.781 12.138 1.00 93.44 90 VAL A N 1
ATOM 728 C CA . VAL A 1 90 ? -7.863 -4.460 13.054 1.00 93.44 90 VAL A CA 1
ATOM 729 C C . VAL A 1 90 ? -7.294 -3.687 14.237 1.00 93.44 90 VAL A C 1
ATOM 731 O O . VAL A 1 90 ? -6.284 -4.079 14.810 1.00 93.44 90 VAL A O 1
ATOM 734 N N . ILE A 1 91 ? -7.958 -2.594 14.592 1.00 91.62 91 ILE A N 1
ATOM 735 C CA . ILE A 1 91 ? -7.588 -1.681 15.667 1.00 91.62 91 ILE A CA 1
ATOM 736 C C . ILE A 1 91 ? -8.807 -1.395 16.550 1.00 91.62 91 ILE A C 1
ATOM 738 O O . ILE A 1 91 ? -9.949 -1.356 16.084 1.00 91.62 91 ILE A O 1
ATOM 742 N N . ASP A 1 92 ? -8.564 -1.123 17.827 1.00 90.88 92 ASP A N 1
ATOM 743 C CA . ASP A 1 92 ? -9.633 -0.803 18.784 1.00 90.88 92 ASP A CA 1
ATOM 744 C C . ASP A 1 92 ? -10.060 0.674 18.724 1.00 90.88 92 ASP A C 1
ATOM 746 O O . ASP A 1 92 ? -11.155 1.054 19.149 1.00 90.88 92 ASP A O 1
ATOM 750 N N . ASN A 1 93 ? -9.201 1.530 18.167 1.00 91.38 93 ASN A N 1
ATOM 751 C CA . ASN A 1 93 ? -9.422 2.966 18.087 1.00 91.38 93 ASN A CA 1
ATOM 752 C C . ASN A 1 93 ? -10.130 3.358 16.787 1.00 91.38 93 ASN A C 1
ATOM 754 O O . ASN A 1 93 ? -9.764 2.936 15.694 1.00 91.38 93 ASN A O 1
ATOM 758 N N . LYS A 1 94 ? -11.084 4.290 16.880 1.00 94.12 94 LYS A N 1
ATOM 759 C CA . LYS A 1 94 ? -11.788 4.845 15.708 1.00 94.12 94 LYS A CA 1
ATOM 760 C C . LYS A 1 94 ? -10.924 5.732 14.807 1.00 94.12 94 LYS A C 1
ATOM 762 O O . LYS A 1 94 ? -11.425 6.300 13.840 1.00 94.12 94 LYS A O 1
ATOM 767 N N . SER A 1 95 ? -9.659 5.937 15.154 1.00 93.75 95 SER A N 1
ATOM 768 C CA . SER A 1 95 ? -8.702 6.729 14.391 1.00 93.75 95 SER A CA 1
ATOM 769 C C . SER A 1 95 ? -7.304 6.166 14.548 1.00 93.75 95 SER A C 1
ATOM 771 O O . SER A 1 95 ? -6.967 5.681 15.624 1.00 93.75 95 SER A O 1
ATOM 773 N N . VAL A 1 96 ? -6.491 6.309 13.507 1.00 92.56 96 VAL A N 1
ATOM 774 C CA . VAL A 1 96 ? -5.104 5.847 13.484 1.00 92.56 96 VAL A CA 1
ATOM 775 C C . VAL A 1 96 ? -4.245 6.786 12.642 1.00 92.56 96 VAL A C 1
ATOM 777 O O . VAL A 1 96 ? -4.697 7.322 11.625 1.00 92.56 96 VAL A O 1
ATOM 780 N N . ALA A 1 97 ? -3.014 7.013 13.091 1.00 93.06 97 ALA A N 1
ATOM 781 C CA . ALA A 1 97 ? -1.963 7.641 12.304 1.00 93.06 97 ALA A CA 1
ATOM 782 C C . ALA A 1 97 ? -1.029 6.545 11.780 1.00 93.06 97 ALA A C 1
ATOM 784 O O . ALA A 1 97 ? -0.581 5.691 12.544 1.00 93.06 97 ALA A O 1
ATOM 785 N N . LEU A 1 98 ? -0.774 6.563 10.477 1.00 92.94 98 LEU A N 1
ATOM 786 C CA . LEU A 1 98 ? -0.032 5.539 9.757 1.00 92.94 98 LEU A CA 1
ATOM 787 C C . LEU A 1 98 ? 1.143 6.177 9.021 1.00 92.94 98 LEU A C 1
ATOM 789 O O . LEU A 1 98 ? 0.983 7.214 8.373 1.00 92.94 98 LEU A O 1
ATOM 793 N N . ARG A 1 99 ? 2.297 5.513 9.049 1.00 93.12 99 ARG A N 1
ATOM 794 C CA . ARG A 1 99 ? 3.374 5.717 8.076 1.00 93.12 99 ARG A CA 1
ATOM 795 C C . ARG A 1 99 ? 3.438 4.502 7.164 1.00 93.12 99 ARG A C 1
ATOM 797 O O . ARG A 1 99 ? 3.732 3.401 7.621 1.00 93.12 99 ARG A O 1
ATOM 804 N N . VAL A 1 100 ? 3.161 4.701 5.880 1.00 94.44 100 VAL A N 1
ATOM 805 C CA . VAL A 1 100 ? 3.266 3.657 4.857 1.00 94.44 100 VAL A CA 1
ATOM 806 C C . VAL A 1 100 ? 4.589 3.826 4.129 1.00 94.44 100 VAL A C 1
ATOM 808 O O . VAL A 1 100 ? 4.824 4.849 3.489 1.00 94.44 100 VAL A O 1
ATOM 811 N N . MET A 1 101 ? 5.455 2.829 4.245 1.00 95.25 101 MET A N 1
ATOM 812 C CA . MET A 1 101 ? 6.743 2.773 3.564 1.00 95.25 101 MET A CA 1
ATOM 813 C C . MET A 1 101 ? 6.602 1.897 2.324 1.00 95.25 101 MET A C 1
ATOM 815 O O . MET A 1 101 ? 6.131 0.765 2.432 1.00 95.25 101 MET A O 1
ATOM 819 N N . VAL A 1 102 ? 7.009 2.410 1.165 1.00 96.69 102 VAL A N 1
ATOM 820 C CA . VAL A 1 102 ? 6.967 1.695 -0.116 1.00 96.69 102 VAL A CA 1
ATOM 821 C C . VAL A 1 102 ? 8.348 1.745 -0.755 1.00 96.69 102 VAL A C 1
ATOM 823 O O . VAL A 1 102 ? 8.896 2.823 -0.985 1.00 96.69 102 VAL A O 1
ATOM 826 N N . GLU A 1 103 ? 8.902 0.578 -1.065 1.00 97.31 103 GLU A N 1
ATOM 827 C CA . GLU A 1 103 ? 10.174 0.430 -1.768 1.00 97.31 103 GLU A CA 1
ATOM 828 C C . GLU A 1 103 ? 9.991 -0.417 -3.027 1.00 97.31 103 GLU A C 1
ATOM 830 O O . GLU A 1 103 ? 9.262 -1.407 -3.018 1.00 97.31 103 GLU A O 1
ATOM 835 N N . PHE A 1 104 ? 10.630 -0.020 -4.128 1.00 97.69 104 PHE A N 1
ATOM 836 C CA . PHE A 1 104 ? 10.611 -0.779 -5.379 1.00 97.69 104 PHE A CA 1
ATOM 837 C C . PHE A 1 104 ? 11.764 -0.377 -6.307 1.00 97.69 104 PHE A C 1
ATOM 839 O O . PHE A 1 104 ? 12.394 0.671 -6.146 1.00 97.69 104 PHE A O 1
ATOM 846 N N . THR A 1 105 ? 12.002 -1.187 -7.340 1.00 97.38 105 THR A N 1
ATOM 847 C CA . THR A 1 105 ? 12.917 -0.860 -8.447 1.00 97.38 105 THR A CA 1
ATOM 848 C C . THR A 1 105 ? 12.167 -0.658 -9.761 1.00 97.38 105 THR A C 1
ATOM 850 O O . THR A 1 105 ? 11.088 -1.213 -9.962 1.00 97.38 105 THR A O 1
ATOM 853 N N . ASN A 1 106 ? 12.713 0.141 -10.680 1.00 93.44 106 ASN A N 1
ATOM 854 C CA . ASN A 1 106 ? 12.131 0.276 -12.019 1.00 93.44 106 ASN A CA 1
ATOM 855 C C . ASN A 1 106 ? 12.345 -0.987 -12.884 1.00 93.44 106 ASN A C 1
ATOM 857 O O . ASN A 1 106 ? 13.042 -1.934 -12.512 1.00 93.44 106 ASN A O 1
ATOM 861 N N . SER A 1 107 ? 11.781 -0.993 -14.098 1.00 90.69 107 SER A N 1
ATOM 862 C CA . SER A 1 107 ? 11.890 -2.131 -15.027 1.00 90.69 107 SER A CA 1
ATOM 863 C C . SER A 1 107 ? 13.334 -2.568 -15.316 1.00 90.69 107 SER A C 1
ATOM 865 O O . SER A 1 107 ? 13.588 -3.770 -15.433 1.00 90.69 107 SER A O 1
ATOM 867 N N . SER A 1 108 ? 14.257 -1.613 -15.470 1.00 91.12 108 SER A N 1
ATOM 868 C CA . SER A 1 108 ? 15.678 -1.840 -15.772 1.00 91.12 108 SER A CA 1
ATOM 869 C C . SER A 1 108 ? 16.508 -2.223 -14.546 1.00 91.12 108 SER A C 1
ATOM 871 O O . SER A 1 108 ? 17.632 -2.691 -14.719 1.00 91.12 108 SER A O 1
ATOM 873 N N . ARG A 1 109 ? 15.954 -2.084 -13.332 1.00 91.19 109 ARG A N 1
ATOM 874 C CA . ARG A 1 109 ? 16.637 -2.274 -12.042 1.00 91.19 109 ARG A CA 1
ATOM 875 C C . ARG A 1 109 ? 17.868 -1.381 -11.846 1.00 91.19 109 ARG A C 1
ATOM 877 O O . ARG A 1 109 ? 18.766 -1.726 -11.084 1.00 91.19 109 ARG A O 1
ATOM 884 N N . ASP A 1 110 ? 17.921 -0.248 -12.535 1.00 93.50 110 ASP A N 1
ATOM 885 C CA . ASP A 1 110 ? 18.988 0.750 -12.402 1.00 93.50 110 ASP A CA 1
ATOM 886 C C . ASP A 1 110 ? 18.588 1.932 -11.506 1.00 93.50 110 ASP A C 1
ATOM 888 O O . ASP A 1 110 ? 19.455 2.703 -11.096 1.00 93.50 110 ASP A O 1
ATOM 892 N N . ALA A 1 111 ? 17.303 2.040 -11.150 1.00 94.19 111 ALA A N 1
ATOM 893 C CA . ALA A 1 111 ? 16.804 2.977 -10.152 1.00 94.19 111 ALA A CA 1
ATOM 894 C C . ALA A 1 111 ? 15.963 2.262 -9.085 1.00 94.19 111 ALA A C 1
ATOM 896 O O . ALA A 1 111 ? 15.071 1.470 -9.410 1.00 94.19 111 ALA A O 1
ATOM 897 N N . SER A 1 112 ? 16.238 2.599 -7.823 1.00 95.81 112 SER A N 1
ATOM 898 C CA . SER A 1 112 ? 15.462 2.204 -6.646 1.00 95.81 112 SER A CA 1
ATOM 899 C C . SER A 1 112 ? 14.774 3.426 -6.053 1.00 95.81 112 SER A C 1
ATOM 901 O O . SER A 1 112 ? 15.356 4.512 -6.010 1.00 95.81 112 SER A O 1
ATOM 903 N N . TYR A 1 113 ? 13.556 3.232 -5.570 1.00 96.81 113 TYR A N 1
ATOM 904 C CA . TYR A 1 113 ? 12.715 4.277 -5.005 1.00 96.81 113 TYR A CA 1
ATOM 905 C C . TYR A 1 113 ? 12.283 3.866 -3.607 1.00 96.81 113 TYR A C 1
ATOM 907 O O . TYR A 1 113 ? 11.964 2.703 -3.374 1.00 96.81 113 TYR A O 1
ATOM 915 N N . HIS A 1 114 ? 12.274 4.835 -2.699 1.00 96.25 114 HIS A N 1
ATOM 916 C CA . HIS A 1 114 ? 11.826 4.672 -1.327 1.00 96.25 114 HIS A CA 1
ATOM 917 C C . HIS A 1 114 ? 10.933 5.859 -0.975 1.00 96.25 114 HIS A C 1
ATOM 919 O O . HIS A 1 114 ? 11.390 7.004 -0.995 1.00 96.25 114 HIS A O 1
ATOM 925 N N . GLU A 1 115 ? 9.668 5.588 -0.677 1.00 95.50 115 GLU A N 1
ATOM 926 C CA . GLU A 1 115 ? 8.683 6.600 -0.311 1.00 95.50 115 GLU A CA 1
ATOM 927 C C . GLU A 1 115 ? 8.103 6.306 1.070 1.00 95.50 115 GLU A C 1
ATOM 929 O O . GLU A 1 115 ? 7.805 5.161 1.406 1.00 95.50 115 GLU A O 1
ATOM 934 N N . VAL A 1 116 ? 7.926 7.365 1.860 1.00 94.38 116 VAL A N 1
ATOM 935 C CA . VAL A 1 116 ? 7.210 7.323 3.137 1.00 94.38 116 VAL A CA 1
ATOM 936 C C . VAL A 1 116 ? 6.007 8.240 3.016 1.00 94.38 116 VAL A C 1
ATOM 938 O O . VAL A 1 116 ? 6.150 9.434 2.752 1.00 94.38 116 VAL A O 1
ATOM 941 N N . ILE A 1 117 ? 4.821 7.673 3.195 1.00 94.19 117 ILE A N 1
ATOM 942 C CA . ILE A 1 117 ? 3.548 8.368 3.052 1.00 94.19 117 ILE A CA 1
ATOM 943 C C . ILE A 1 117 ? 2.843 8.343 4.400 1.00 94.19 117 ILE A C 1
ATOM 945 O O . ILE A 1 117 ? 2.498 7.283 4.920 1.00 94.19 117 ILE A O 1
ATOM 949 N N . GLU A 1 118 ? 2.627 9.524 4.967 1.00 93.00 118 GLU A N 1
ATOM 950 C CA . GLU A 1 118 ? 1.903 9.668 6.225 1.00 93.00 118 GLU A CA 1
ATOM 951 C C . GLU A 1 118 ? 0.403 9.809 5.956 1.00 93.00 118 GLU A C 1
ATOM 953 O O . GLU A 1 118 ? -0.029 10.568 5.082 1.00 93.00 118 GLU A O 1
ATOM 958 N N . MET A 1 119 ? -0.402 9.070 6.713 1.00 93.00 119 MET A N 1
ATOM 959 C CA . MET A 1 119 ? -1.856 9.101 6.631 1.00 93.00 119 MET A CA 1
ATOM 960 C C . MET A 1 119 ? -2.455 9.208 8.020 1.00 93.00 119 MET A C 1
ATOM 962 O O . MET A 1 119 ? -2.025 8.539 8.954 1.00 93.00 119 MET A O 1
ATOM 966 N N . LYS A 1 120 ? -3.508 10.010 8.148 1.00 93.81 120 LYS A N 1
ATOM 967 C CA . LYS A 1 120 ? -4.370 9.992 9.325 1.00 93.81 120 LYS A CA 1
ATOM 968 C C . LYS A 1 120 ? -5.756 9.550 8.897 1.00 93.81 120 LYS A C 1
ATOM 970 O O . LYS A 1 120 ? -6.372 10.195 8.049 1.00 93.81 120 LYS A O 1
ATOM 975 N N . LEU A 1 121 ? -6.222 8.451 9.473 1.00 95.00 121 LEU A N 1
ATOM 976 C CA . LEU A 1 121 ? -7.542 7.891 9.224 1.00 95.00 121 LEU A CA 1
ATOM 977 C C . LEU A 1 121 ? -8.404 8.079 10.467 1.00 95.00 121 LEU A C 1
ATOM 979 O O . LEU A 1 121 ? -7.934 7.990 11.600 1.00 95.00 121 LEU A O 1
ATOM 983 N N . SER A 1 122 ? -9.679 8.373 10.254 1.00 95.19 122 SER A N 1
ATOM 984 C CA . SER A 1 122 ? -10.665 8.490 11.329 1.00 95.19 122 SER A CA 1
ATOM 985 C C . SER A 1 122 ? -12.026 8.064 10.815 1.00 95.19 122 SER A C 1
ATOM 987 O O . SER A 1 122 ? -12.418 8.458 9.721 1.00 95.19 122 SER A O 1
ATOM 989 N N . TYR A 1 123 ? -12.736 7.237 11.566 1.00 94.94 123 TYR A N 1
ATOM 990 C CA . TYR A 1 123 ? -14.109 6.876 11.262 1.00 94.94 123 TYR A CA 1
ATOM 991 C C . TYR A 1 123 ? -15.048 7.999 11.724 1.00 94.94 123 TYR A C 1
ATOM 993 O O . TYR A 1 123 ? -14.918 8.506 12.842 1.00 94.94 123 TYR A O 1
ATOM 1001 N N . GLU A 1 124 ? -15.974 8.390 10.852 1.00 89.00 124 GLU A N 1
ATOM 1002 C CA . GLU A 1 124 ? -17.054 9.337 11.145 1.00 89.00 124 GLU A CA 1
ATOM 1003 C C . GLU A 1 124 ? -18.378 8.592 10.953 1.00 89.00 124 GLU A C 1
ATOM 1005 O O . GLU A 1 124 ? -18.518 7.873 9.962 1.00 89.00 124 GLU A O 1
ATOM 1010 N N . ASP A 1 125 ? -19.285 8.718 11.927 1.00 76.25 125 ASP A N 1
ATOM 1011 C CA . ASP A 1 125 ? -20.618 8.096 11.909 1.00 76.25 125 ASP A CA 1
ATOM 1012 C C . ASP A 1 125 ? -21.564 8.765 10.891 1.00 76.25 125 ASP A C 1
ATOM 1014 O O . ASP A 1 125 ? -21.477 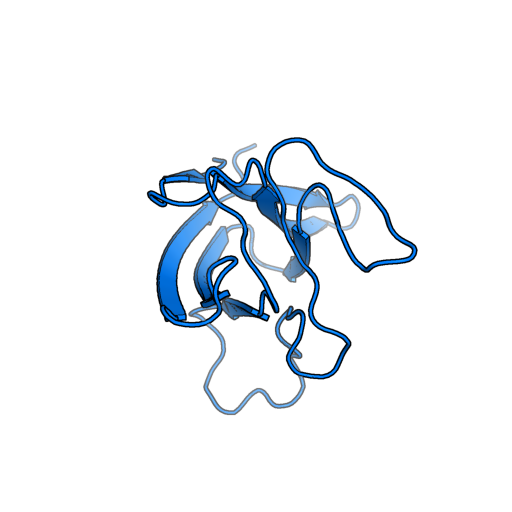10.006 10.712 1.00 76.25 125 ASP A O 1
#

Sequence (125 aa):
QNTQSKSEYYSIEGVITKLEDGSYRYDIFIDQPLIAMRDVIVMVVEDELEFYDQDNIMPSLGIFDTAVNLYPNQVDTSLYFYKGINLNSVIDNKSVALRVMVEFTNSSRDASYHEVIEMKLSYED

pLDDT: mean 89.78, std 11.65, range [46.91, 97.69]

Radius of gyration: 15.09 Å; chains: 1; bounding box: 40×28×40 Å